Protein AF-X1UI72-F1 (afdb_monomer)

Secondary structure (DSSP, 8-state):
-GGGT--EEEE--BTTTB-TT--PPPHHHHHHHHHHHHTT-EEEEE-SS-HHHHHHHHHHHT--EESS--TTSHHHHHHHHHHHT--GGG-

Foldseek 3Di:
DVVQLAAEEEFEDDPGQDHPVDQDHDPVSLVVLVVCVVVRHQYEYEYLADPVRQVSNCVSSVHHYDYNQPPPDCVSVVVRCVVSVHDPSRD

pLDDT: mean 96.66, std 1.68, range [88.69, 98.44]

Radius of gyration: 12.66 Å; Cα contacts (8 Å, |Δi|>4): 139; chains: 1; bounding box: 31×18×32 Å

Solvent-accessible surface area (backbone atoms only — not comparable to full-atom values): 5246 Å² total; per-residue (Å²): 96,64,93,73,58,35,42,37,42,81,40,56,40,68,75,68,74,40,54,78,91,60,82,75,79,50,71,67,58,45,49,52,52,49,50,43,43,75,74,60,41,45,56,31,40,46,27,67,48,57,57,70,60,48,48,60,46,28,58,75,60,70,38,56,68,40,45,60,29,59,69,90,46,65,66,44,55,55,51,49,37,58,74,65,72,54,59,77,85,22,79

InterPro domains:
  IPR023214 HAD superfamily [G3DSA:3.40.50.1000] (2-91)
  IPR036412 HAD-like superfamily [SSF56784] (6-91)

Organism: NCBI:txid412755

Mean predicted aligned error: 2.24 Å

Nearest PDB structures (foldseek):
  4nav-assembly1_D  TM=7.324E-01  e=7.908E-04  Xanthomonas campestris pv. campestris str. ATCC 33913
  3n07-assembly1_A-1  TM=7.436E-01  e=2.592E-03  Vibrio cholerae
  4hgr-assembly1_D  TM=7.800E-01  e=4.392E-03  Bacteroides thetaiotaomicron VPI-5482
  3r4c-assembly1_A  TM=6.509E-01  e=4.691E-03  Bacteroides thetaiotaomicron
  3sky-assembly1_A  TM=7.303E-01  e=3.176E-02  Archaeoglobus fulgidus DSM 4304

Sequence (91 aa):
LISLGIKGLIIDLDNTIIPHKIFIVSEEISSWFKNLKEMGFNVCVLSNNQAYKVKKISDKLQVPFIYNAIKPLTWSFRKAIKMLGLDKRNV

Structure (mmCIF, N/CA/C/O backbone):
data_AF-X1UI72-F1
#
_entry.id   AF-X1UI72-F1
#
loop_
_atom_site.group_PDB
_atom_site.id
_atom_site.type_symbol
_atom_site.label_atom_id
_atom_site.label_alt_id
_atom_site.label_comp_id
_atom_site.label_asym_id
_atom_site.label_entity_id
_atom_site.label_seq_id
_atom_site.pdbx_PDB_ins_code
_atom_site.Cartn_x
_atom_site.Cartn_y
_atom_site.Cartn_z
_atom_site.occupancy
_atom_site.B_iso_or_equiv
_atom_site.auth_seq_id
_atom_site.auth_comp_id
_atom_site.auth_asym_id
_atom_site.auth_atom_id
_atom_site.pdbx_PDB_model_num
ATOM 1 N N . LEU A 1 1 ? -3.543 10.566 12.472 1.00 88.69 1 LEU A N 1
ATOM 2 C CA . LEU A 1 1 ? -4.373 9.603 11.707 1.00 88.69 1 LEU A CA 1
ATOM 3 C C . LEU A 1 1 ? -4.951 8.524 12.613 1.00 88.69 1 LEU A C 1
ATOM 5 O O . LEU A 1 1 ? -6.165 8.462 12.719 1.00 88.69 1 LEU A O 1
ATOM 9 N N . ILE A 1 2 ? -4.126 7.755 13.332 1.00 90.56 2 ILE A N 1
ATOM 10 C CA . ILE A 1 2 ? -4.623 6.723 14.264 1.00 90.56 2 ILE A CA 1
ATOM 11 C C . ILE A 1 2 ? -5.540 7.312 15.343 1.00 90.56 2 ILE A C 1
ATOM 13 O O . ILE A 1 2 ? -6.638 6.811 15.554 1.00 90.56 2 ILE A O 1
ATOM 17 N N . SER A 1 3 ? -5.147 8.434 15.958 1.00 94.44 3 SER A N 1
ATOM 18 C CA . SER A 1 3 ? -5.987 9.164 16.923 1.00 94.44 3 SER A CA 1
ATOM 19 C C . SER A 1 3 ? -7.301 9.698 16.335 1.00 94.44 3 SER A C 1
ATOM 21 O O . SER A 1 3 ? -8.212 10.025 17.083 1.00 94.44 3 SER A O 1
ATOM 23 N N . LEU A 1 4 ? -7.407 9.768 15.004 1.00 95.56 4 LEU A N 1
ATOM 24 C CA . LEU A 1 4 ? -8.615 10.163 14.275 1.00 95.56 4 LEU A CA 1
ATOM 25 C C . LEU A 1 4 ? -9.458 8.947 13.846 1.00 95.56 4 LEU A C 1
ATOM 27 O O . LEU A 1 4 ? -10.427 9.109 13.115 1.00 95.56 4 LEU A O 1
ATOM 31 N N . GLY A 1 5 ? -9.084 7.728 14.257 1.00 96.12 5 GLY A N 1
ATOM 32 C CA . GLY A 1 5 ? -9.782 6.488 13.905 1.00 96.12 5 GLY A CA 1
ATOM 33 C C . GLY A 1 5 ? -9.383 5.873 12.558 1.00 96.12 5 GLY A C 1
ATOM 34 O O . GLY A 1 5 ? -9.917 4.824 12.196 1.00 96.12 5 GLY A O 1
ATOM 35 N N . ILE A 1 6 ? -8.428 6.470 11.836 1.00 97.88 6 ILE A N 1
ATOM 36 C CA . ILE A 1 6 ? -7.928 5.936 10.562 1.00 97.88 6 ILE A CA 1
ATOM 37 C C . ILE A 1 6 ? -6.972 4.771 10.823 1.00 97.88 6 ILE A C 1
ATOM 39 O O . ILE A 1 6 ? -6.000 4.903 11.568 1.00 97.88 6 ILE A O 1
ATOM 43 N N . LYS A 1 7 ? -7.256 3.636 10.185 1.00 97.62 7 LYS A N 1
ATOM 44 C CA . LYS A 1 7 ? -6.548 2.353 10.324 1.00 97.62 7 LYS A CA 1
ATOM 45 C C . LYS A 1 7 ? -6.063 1.794 8.987 1.00 97.62 7 LYS A C 1
ATOM 47 O O . LYS A 1 7 ? -5.263 0.861 8.977 1.00 97.62 7 LYS A O 1
ATOM 52 N N . GLY A 1 8 ? -6.576 2.310 7.873 1.00 98.00 8 GLY A N 1
ATOM 53 C CA . GLY A 1 8 ? -6.213 1.900 6.524 1.00 98.00 8 GLY A CA 1
ATOM 54 C C . GLY A 1 8 ? -5.563 3.035 5.751 1.00 98.00 8 GLY A C 1
ATOM 55 O O . GLY A 1 8 ? -5.861 4.193 6.008 1.00 98.00 8 GLY A O 1
ATOM 56 N N . LEU A 1 9 ? -4.688 2.695 4.809 1.00 98.38 9 LEU A N 1
ATOM 57 C CA . LEU A 1 9 ? -4.122 3.635 3.844 1.00 98.38 9 LEU A CA 1
ATOM 58 C C . LEU A 1 9 ? -4.220 3.026 2.445 1.00 98.38 9 LEU A C 1
ATOM 60 O O . LEU A 1 9 ? -3.761 1.905 2.216 1.00 98.38 9 LEU A O 1
ATOM 64 N N . ILE A 1 10 ? -4.790 3.772 1.501 1.00 98.25 10 ILE A N 1
ATOM 65 C CA . ILE A 1 10 ? -4.760 3.435 0.075 1.00 98.25 10 ILE A CA 1
ATOM 66 C C . ILE A 1 10 ? -3.793 4.395 -0.601 1.00 98.25 10 ILE A C 1
ATOM 68 O O . ILE A 1 10 ? -4.040 5.597 -0.644 1.00 98.25 10 ILE A O 1
ATOM 72 N N . ILE A 1 11 ? -2.691 3.864 -1.122 1.00 98.06 11 ILE A N 1
ATOM 73 C CA . ILE A 1 11 ? -1.569 4.673 -1.602 1.00 98.06 11 ILE A CA 1
ATOM 74 C C . ILE A 1 11 ? -1.390 4.453 -3.104 1.00 98.06 11 ILE A C 1
ATOM 76 O O . ILE A 1 11 ? -1.401 3.319 -3.588 1.00 98.06 11 ILE A O 1
ATOM 80 N N . ASP A 1 12 ? -1.241 5.544 -3.854 1.00 97.69 12 ASP A N 1
ATOM 81 C CA . ASP A 1 12 ? -0.848 5.474 -5.260 1.00 97.69 12 ASP A CA 1
ATOM 82 C C . ASP A 1 12 ? 0.604 5.001 -5.411 1.00 97.69 12 ASP A C 1
ATOM 84 O O . ASP A 1 12 ? 1.424 5.163 -4.517 1.00 97.69 12 ASP A O 1
ATOM 88 N N . LEU A 1 13 ? 0.937 4.426 -6.560 1.00 97.12 13 LEU A N 1
ATOM 89 C CA . LEU A 1 13 ? 2.273 3.952 -6.872 1.00 97.12 13 LEU A CA 1
ATOM 90 C C . LEU A 1 13 ? 3.101 4.990 -7.631 1.00 97.12 13 LEU A C 1
ATOM 92 O O . LEU A 1 13 ? 4.167 5.405 -7.172 1.00 97.12 13 LEU A O 1
ATOM 96 N N . ASP A 1 14 ? 2.641 5.360 -8.823 1.00 96.31 14 ASP A N 1
ATOM 97 C CA . ASP A 1 14 ? 3.449 6.069 -9.808 1.00 96.31 14 ASP A CA 1
ATOM 98 C C . ASP A 1 14 ? 3.574 7.550 -9.451 1.00 96.31 14 ASP A C 1
ATOM 100 O O . ASP A 1 14 ? 2.580 8.236 -9.238 1.00 96.31 14 ASP A O 1
ATOM 104 N N . ASN A 1 15 ? 4.813 8.035 -9.373 1.00 95.38 15 ASN A N 1
ATOM 105 C CA . ASN A 1 15 ? 5.167 9.384 -8.923 1.00 95.38 15 ASN A CA 1
ATOM 106 C C . ASN A 1 15 ? 4.645 9.730 -7.511 1.00 95.38 15 ASN A C 1
ATOM 108 O O . ASN A 1 15 ? 4.596 10.900 -7.148 1.00 95.38 15 ASN A O 1
ATOM 112 N N . THR A 1 16 ? 4.284 8.713 -6.720 1.00 95.56 16 THR A N 1
ATOM 113 C CA . THR A 1 16 ? 3.922 8.836 -5.298 1.00 95.56 16 THR A CA 1
ATOM 114 C C . THR A 1 16 ? 4.890 8.033 -4.436 1.00 95.56 16 THR A C 1
ATOM 116 O O . THR A 1 16 ? 5.555 8.596 -3.578 1.00 95.56 16 THR A O 1
ATOM 119 N N . ILE A 1 17 ? 5.020 6.727 -4.699 1.00 95.19 17 ILE A N 1
ATOM 120 C CA . ILE A 1 17 ? 6.001 5.863 -4.025 1.00 95.19 17 ILE A CA 1
ATOM 121 C C . ILE A 1 17 ? 7.287 5.801 -4.851 1.00 95.19 17 ILE A C 1
ATOM 123 O O . ILE A 1 17 ? 8.377 5.915 -4.306 1.00 95.19 17 ILE A O 1
ATOM 127 N N . ILE A 1 18 ? 7.173 5.623 -6.173 1.00 95.56 18 ILE A N 1
ATOM 128 C CA . ILE A 1 18 ? 8.331 5.564 -7.073 1.00 95.56 18 ILE A CA 1
ATOM 129 C C . ILE A 1 18 ? 8.052 6.229 -8.426 1.00 95.56 18 ILE A C 1
ATOM 131 O O . ILE A 1 18 ? 6.903 6.254 -8.875 1.00 95.56 18 ILE A O 1
ATOM 135 N N . PRO A 1 19 ? 9.089 6.684 -9.153 1.00 96.25 19 PRO A N 1
ATOM 136 C CA . PRO A 1 19 ? 8.925 7.176 -10.516 1.00 96.25 19 PRO A CA 1
ATOM 137 C C . PRO A 1 19 ? 8.307 6.141 -11.467 1.00 96.25 19 PRO A C 1
ATOM 139 O O . PRO A 1 19 ? 8.570 4.934 -11.388 1.00 96.25 19 PRO A O 1
ATOM 142 N N . HIS A 1 20 ? 7.523 6.615 -12.437 1.00 92.44 20 HIS A N 1
ATOM 143 C CA . HIS A 1 20 ? 6.761 5.745 -13.344 1.00 92.44 20 HIS A CA 1
ATOM 144 C C . HIS A 1 20 ? 7.610 4.722 -14.136 1.00 92.44 20 HIS A C 1
ATOM 146 O O . HIS A 1 20 ? 7.131 3.636 -14.454 1.00 92.44 20 HIS A O 1
ATOM 152 N N . LYS A 1 21 ? 8.879 5.001 -14.447 1.00 92.62 21 LYS A N 1
ATOM 153 C CA . LYS A 1 21 ? 9.737 4.075 -15.220 1.00 92.62 21 LYS A CA 1
ATOM 154 C C . LYS A 1 21 ? 10.629 3.174 -14.355 1.00 92.62 21 LYS A C 1
ATOM 156 O O . LYS A 1 21 ? 11.388 2.374 -14.891 1.00 92.62 21 LYS A O 1
ATOM 161 N N . ILE A 1 22 ? 10.541 3.292 -13.031 1.00 93.75 22 ILE A N 1
ATOM 162 C CA . ILE A 1 22 ? 11.400 2.571 -12.088 1.00 93.75 22 ILE A CA 1
ATOM 163 C C . ILE A 1 22 ? 10.657 1.363 -11.507 1.00 93.75 22 ILE A C 1
ATOM 165 O O . ILE A 1 22 ? 9.450 1.404 -11.288 1.00 93.75 22 ILE A O 1
ATOM 169 N N . PHE A 1 23 ? 11.394 0.274 -11.271 1.00 94.44 23 PHE A N 1
ATOM 170 C CA . PHE A 1 23 ? 10.906 -0.983 -10.673 1.00 94.44 23 PHE A CA 1
ATOM 171 C C . PHE A 1 23 ? 11.670 -1.365 -9.395 1.00 94.44 23 PHE A C 1
ATOM 173 O O . PHE A 1 23 ? 11.496 -2.458 -8.846 1.00 94.44 23 PHE A O 1
ATOM 180 N N . ILE A 1 24 ? 12.577 -0.493 -8.965 1.00 93.94 24 ILE A N 1
ATOM 181 C CA . ILE A 1 24 ? 13.417 -0.672 -7.790 1.00 93.94 24 ILE A CA 1
ATOM 182 C C . ILE A 1 24 ? 12.738 0.058 -6.636 1.00 93.94 24 ILE A C 1
ATOM 184 O O . ILE A 1 24 ? 12.336 1.209 -6.773 1.00 93.94 24 ILE A O 1
ATOM 188 N N . VAL A 1 25 ? 12.601 -0.648 -5.521 1.00 95.62 25 VAL A N 1
ATOM 189 C CA . VAL A 1 25 ? 12.168 -0.089 -4.244 1.00 95.62 25 VAL A CA 1
ATOM 190 C C . VAL A 1 25 ? 13.443 0.182 -3.461 1.00 95.62 25 VAL A C 1
ATOM 192 O O . VAL A 1 25 ? 14.262 -0.729 -3.336 1.00 95.62 25 VAL A O 1
ATOM 195 N N . SER A 1 26 ? 13.643 1.421 -3.015 1.00 96.50 26 SER A N 1
ATOM 196 C CA . SER A 1 26 ? 14.778 1.774 -2.162 1.00 96.50 26 SER A CA 1
ATOM 197 C C . SER A 1 26 ? 14.559 1.267 -0.737 1.00 96.50 26 SER A C 1
ATOM 199 O O . SER A 1 26 ? 13.423 1.057 -0.308 1.00 96.50 26 SER A O 1
ATOM 201 N N . GLU A 1 27 ? 15.644 1.121 0.021 1.00 96.81 27 GLU A N 1
ATOM 202 C CA . GLU A 1 27 ? 15.563 0.748 1.439 1.00 96.81 27 GLU A CA 1
ATOM 203 C C . GLU A 1 27 ? 14.776 1.762 2.275 1.00 96.81 27 GLU A C 1
ATOM 205 O O . GLU A 1 27 ? 14.061 1.383 3.200 1.00 96.81 27 GLU A O 1
ATOM 210 N N . GLU A 1 28 ? 14.840 3.043 1.913 1.00 97.31 28 GLU A N 1
ATOM 211 C CA . GLU A 1 28 ? 14.050 4.098 2.548 1.00 97.31 28 GLU A CA 1
ATOM 212 C C . GLU A 1 28 ? 12.544 3.844 2.394 1.00 97.31 28 GLU A C 1
ATOM 214 O O . GLU A 1 28 ? 11.807 3.865 3.379 1.00 97.31 28 GLU A O 1
ATOM 219 N N . ILE A 1 29 ? 12.087 3.518 1.179 1.00 97.56 29 ILE A N 1
ATOM 220 C CA . ILE A 1 29 ? 10.674 3.218 0.919 1.00 97.56 29 ILE A CA 1
ATOM 221 C C . ILE A 1 29 ? 10.263 1.933 1.645 1.00 97.56 29 ILE A C 1
ATOM 223 O O . ILE A 1 29 ? 9.210 1.900 2.283 1.00 97.56 29 ILE A O 1
ATOM 227 N N . SER A 1 30 ? 11.084 0.881 1.585 1.00 97.25 30 SER A N 1
ATOM 228 C CA . SER A 1 30 ? 10.819 -0.372 2.306 1.00 97.25 30 SER A CA 1
ATOM 229 C C . SER A 1 30 ? 10.673 -0.132 3.811 1.00 97.25 30 SER A C 1
ATOM 231 O O . SER A 1 30 ? 9.722 -0.616 4.430 1.00 97.25 30 SER A O 1
ATOM 233 N N . SER A 1 31 ? 11.573 0.666 4.388 1.00 97.88 31 SER A N 1
ATOM 234 C CA . SER A 1 31 ? 11.558 1.027 5.809 1.00 97.88 31 SER A CA 1
ATOM 235 C C . SER A 1 31 ? 10.336 1.865 6.165 1.00 97.88 31 SER A C 1
ATOM 237 O O . SER A 1 31 ? 9.692 1.615 7.180 1.00 97.88 31 SER A O 1
ATOM 239 N N . TRP A 1 32 ? 9.948 2.806 5.305 1.00 97.88 32 TRP A N 1
ATOM 240 C 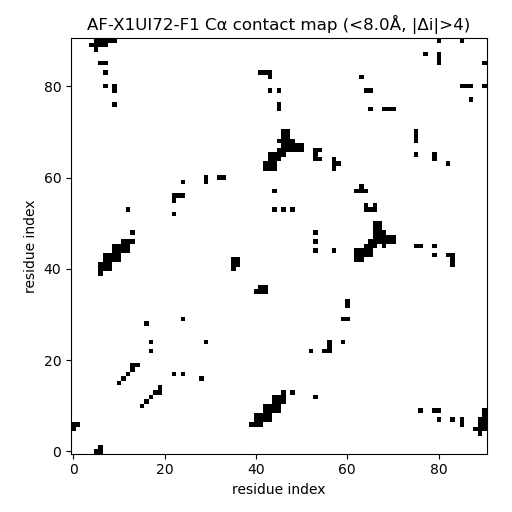CA . TRP A 1 32 ? 8.744 3.603 5.512 1.00 97.88 32 TRP A CA 1
ATOM 241 C C . TRP A 1 32 ? 7.476 2.737 5.545 1.00 97.88 32 TRP A C 1
ATOM 243 O O . TRP A 1 32 ? 6.671 2.856 6.469 1.00 97.88 32 TRP A O 1
ATOM 253 N N . PHE A 1 33 ? 7.327 1.794 4.608 1.00 98.12 33 PHE A N 1
ATOM 254 C CA . PHE A 1 33 ? 6.207 0.844 4.614 1.00 98.12 33 PHE A CA 1
ATOM 255 C C . PHE A 1 33 ? 6.216 -0.077 5.838 1.00 98.12 33 PHE A C 1
ATOM 257 O O . PHE A 1 33 ? 5.149 -0.391 6.373 1.00 98.12 33 PHE A O 1
ATOM 264 N N . LYS A 1 34 ? 7.397 -0.506 6.295 1.00 97.56 34 LYS A N 1
ATOM 265 C CA . LYS A 1 34 ? 7.543 -1.283 7.530 1.00 97.56 34 LYS A CA 1
ATOM 266 C C . LYS A 1 34 ? 7.062 -0.477 8.739 1.00 97.56 34 LYS A C 1
ATOM 268 O O . LYS A 1 34 ? 6.215 -0.968 9.481 1.00 97.56 34 LYS A O 1
ATOM 273 N N . ASN A 1 35 ? 7.497 0.775 8.865 1.00 98.06 35 ASN A N 1
ATOM 274 C CA . ASN A 1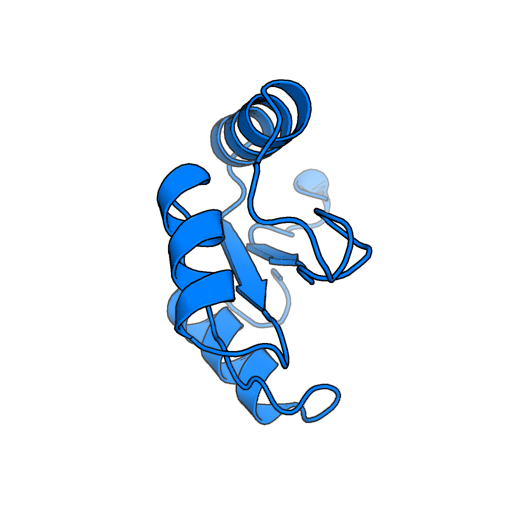 35 ? 7.086 1.659 9.955 1.00 98.06 35 ASN A CA 1
ATOM 275 C C . ASN A 1 35 ? 5.566 1.887 9.960 1.00 98.06 35 ASN A C 1
ATOM 277 O O . ASN A 1 35 ? 4.945 1.837 11.016 1.00 98.06 35 ASN A O 1
ATOM 281 N N . LEU A 1 36 ? 4.931 2.065 8.793 1.00 97.75 36 LEU A N 1
ATOM 282 C CA . LEU A 1 36 ? 3.468 2.180 8.714 1.00 97.75 36 LEU A CA 1
ATOM 283 C C . LEU A 1 36 ? 2.755 0.951 9.296 1.00 97.75 36 LEU A C 1
ATOM 285 O O . LEU A 1 36 ? 1.778 1.095 10.032 1.00 97.75 36 LEU A O 1
ATOM 289 N N . LYS A 1 37 ? 3.249 -0.254 8.992 1.00 96.25 37 LYS A N 1
ATOM 290 C CA . LYS A 1 37 ? 2.695 -1.499 9.540 1.00 96.25 37 LYS A CA 1
ATOM 291 C C . LYS A 1 37 ? 2.930 -1.609 11.042 1.00 96.25 37 LYS A C 1
ATOM 293 O O . LYS A 1 37 ? 2.009 -1.981 11.760 1.00 96.25 37 LYS A O 1
ATOM 298 N N . GLU A 1 38 ? 4.121 -1.252 11.520 1.00 97.06 38 GLU A N 1
ATOM 299 C CA . GLU A 1 38 ? 4.459 -1.251 12.953 1.00 97.06 38 GLU A CA 1
ATOM 300 C C . GLU A 1 38 ? 3.615 -0.249 13.748 1.00 97.06 38 GLU A C 1
ATOM 302 O O . GLU A 1 38 ? 3.223 -0.526 14.879 1.00 97.06 38 GLU A O 1
ATOM 307 N N . MET A 1 39 ? 3.246 0.878 13.135 1.00 96.62 39 MET A N 1
ATOM 308 C CA . MET A 1 39 ? 2.281 1.824 13.700 1.00 96.62 39 MET A CA 1
ATOM 309 C C . MET A 1 39 ? 0.842 1.278 13.716 1.00 96.62 39 MET A C 1
ATOM 311 O O . MET A 1 39 ? -0.017 1.865 14.367 1.00 96.62 39 MET A O 1
ATOM 315 N N . GLY A 1 40 ? 0.553 0.173 13.021 1.00 96.06 40 GLY A N 1
ATOM 316 C CA . GLY A 1 40 ? -0.764 -0.469 12.984 1.00 96.06 40 GLY A CA 1
ATOM 317 C C . GLY A 1 40 ? -1.629 -0.106 11.773 1.00 96.06 40 GLY A C 1
ATOM 318 O O . GLY A 1 40 ? -2.833 -0.375 11.790 1.00 96.06 40 GLY A O 1
ATOM 319 N N . PHE A 1 41 ? -1.062 0.495 10.720 1.00 98.25 41 PHE A N 1
ATOM 320 C CA . PHE A 1 41 ? -1.804 0.740 9.482 1.00 98.25 41 PHE A CA 1
ATOM 321 C C . PHE A 1 41 ? -1.894 -0.510 8.604 1.00 98.25 41 PHE A C 1
ATOM 323 O O . PHE A 1 41 ? -0.903 -1.190 8.340 1.00 98.25 41 PHE A O 1
ATOM 330 N N . ASN A 1 42 ? -3.081 -0.740 8.045 1.00 97.56 42 ASN A N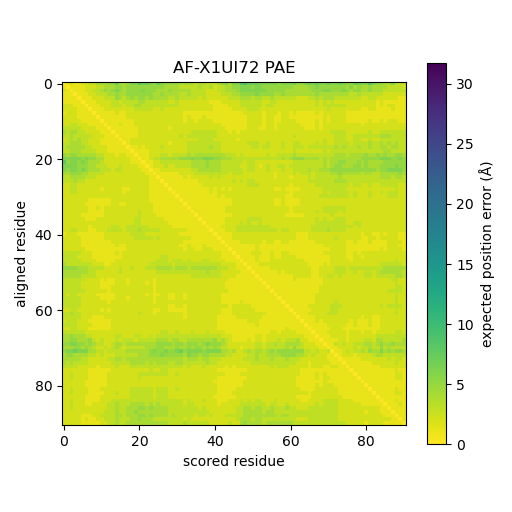 1
ATOM 331 C CA . ASN A 1 42 ? -3.285 -1.671 6.941 1.00 97.56 42 ASN A CA 1
ATOM 332 C C . ASN A 1 42 ? -3.128 -0.913 5.618 1.00 97.56 42 ASN A C 1
ATOM 334 O O . ASN A 1 42 ? -3.916 -0.019 5.312 1.00 97.56 42 ASN A O 1
ATOM 338 N N . VAL A 1 43 ? -2.116 -1.253 4.824 1.00 98.25 43 VAL A N 1
ATOM 339 C CA . VAL A 1 43 ? -1.762 -0.484 3.622 1.00 98.25 43 VAL A CA 1
ATOM 340 C C . VAL A 1 43 ? -2.097 -1.268 2.358 1.00 98.25 43 VAL A C 1
ATOM 342 O O . VAL A 1 43 ? -1.766 -2.445 2.265 1.00 98.25 43 VAL A O 1
ATOM 345 N N . CYS A 1 44 ? -2.723 -0.621 1.374 1.00 98.38 44 CYS A N 1
ATOM 346 C CA . CYS A 1 44 ? -2.991 -1.178 0.047 1.00 98.38 44 CYS A CA 1
ATOM 347 C C . CYS A 1 44 ? -2.466 -0.237 -1.040 1.00 98.38 44 CYS A C 1
ATOM 349 O O . CYS A 1 44 ? -2.692 0.972 -0.987 1.00 98.38 44 CYS A O 1
ATOM 351 N N . VAL A 1 45 ? -1.789 -0.791 -2.046 1.00 98.44 45 VAL A N 1
ATOM 352 C CA . VAL A 1 45 ? -1.316 -0.029 -3.210 1.00 98.44 45 VAL A CA 1
ATOM 353 C C . VAL A 1 45 ? -2.362 -0.058 -4.323 1.00 98.44 45 VAL A C 1
ATOM 355 O O . VAL A 1 45 ? -2.850 -1.117 -4.712 1.00 98.44 45 VAL A O 1
ATOM 358 N N . LEU A 1 46 ? -2.688 1.103 -4.884 1.00 98.00 46 LEU A N 1
ATOM 359 C CA . LEU A 1 46 ? -3.711 1.256 -5.919 1.00 98.00 46 LEU A CA 1
ATOM 360 C C . LEU A 1 46 ? -3.132 2.011 -7.119 1.00 98.00 46 LEU A C 1
ATOM 362 O O . LEU A 1 46 ? -2.881 3.210 -7.020 1.00 98.00 46 LEU A O 1
ATOM 366 N N . SER A 1 47 ? -2.962 1.357 -8.272 1.00 98.06 47 SER A N 1
ATOM 367 C CA . SER A 1 47 ? -2.350 1.977 -9.460 1.00 98.06 47 SER A CA 1
ATOM 368 C C . SER A 1 47 ? -3.089 1.650 -10.763 1.00 98.06 47 SER A C 1
ATOM 370 O O . SER A 1 47 ? -3.614 0.553 -10.945 1.00 98.06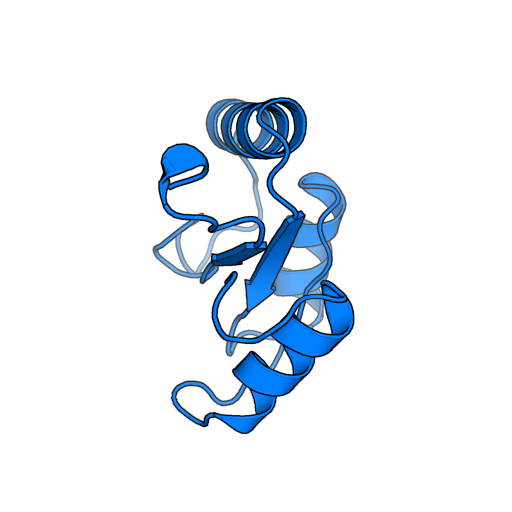 47 SER A O 1
ATOM 372 N N . ASN A 1 48 ? -3.103 2.608 -11.698 1.00 97.31 48 ASN A N 1
ATOM 373 C CA . ASN A 1 48 ? -3.586 2.408 -13.072 1.00 97.31 48 ASN A CA 1
ATOM 374 C C . ASN A 1 48 ? -2.568 1.667 -13.958 1.00 97.31 48 ASN A C 1
ATOM 376 O O . ASN A 1 48 ? -2.837 1.445 -15.134 1.00 97.31 48 ASN A O 1
ATOM 380 N N . ASN A 1 49 ? -1.409 1.297 -13.411 1.00 96.75 49 ASN A N 1
ATOM 381 C CA . ASN A 1 49 ? -0.344 0.622 -14.135 1.00 96.75 49 ASN A CA 1
ATOM 382 C C . ASN A 1 49 ? -0.591 -0.888 -14.269 1.00 96.75 49 ASN A C 1
ATOM 384 O O . ASN A 1 49 ? -1.452 -1.472 -13.603 1.00 96.75 49 ASN A O 1
ATOM 388 N N . GLN A 1 50 ? 0.218 -1.519 -15.117 1.00 95.94 50 GLN A N 1
ATOM 389 C CA . GLN A 1 50 ? 0.118 -2.928 -15.467 1.00 95.94 50 GLN A CA 1
ATOM 390 C C . GLN A 1 50 ? 0.472 -3.850 -14.297 1.00 95.94 50 GLN A C 1
ATOM 392 O O . GLN A 1 50 ? 1.358 -3.558 -13.486 1.00 95.94 50 GLN A O 1
ATOM 397 N N . ALA A 1 51 ? -0.172 -5.020 -14.272 1.00 97.06 51 ALA A N 1
ATOM 398 C CA . ALA A 1 51 ? -0.050 -6.016 -13.208 1.00 97.06 51 ALA A CA 1
ATOM 399 C C . ALA A 1 51 ? 1.402 -6.352 -12.856 1.00 97.06 51 ALA A C 1
ATOM 401 O O . ALA A 1 51 ? 1.746 -6.387 -11.678 1.00 97.06 51 ALA A O 1
ATOM 402 N N . TYR A 1 52 ? 2.262 -6.546 -13.864 1.00 96.88 52 TYR A N 1
ATOM 403 C CA . TYR A 1 52 ? 3.670 -6.889 -13.656 1.00 96.88 52 TYR A CA 1
ATOM 404 C C . TYR A 1 52 ? 4.393 -5.868 -12.770 1.00 96.88 52 TYR A C 1
ATOM 406 O O . TYR A 1 52 ? 5.064 -6.248 -11.810 1.00 96.88 52 TYR A O 1
ATOM 414 N N . LYS A 1 53 ? 4.234 -4.571 -13.066 1.00 96.25 53 LYS A N 1
ATOM 415 C CA . LYS A 1 53 ? 4.893 -3.510 -12.305 1.00 96.25 53 LYS A CA 1
ATOM 416 C C . LYS A 1 53 ? 4.351 -3.459 -10.883 1.00 96.25 53 LYS A C 1
ATOM 418 O O . LYS A 1 53 ? 5.128 -3.555 -9.934 1.00 96.25 53 LYS A O 1
ATOM 423 N N . VAL A 1 54 ? 3.031 -3.322 -10.754 1.00 97.38 54 VAL A N 1
ATOM 424 C CA . VAL A 1 54 ? 2.375 -3.136 -9.455 1.00 97.38 54 VAL A CA 1
ATOM 425 C C . VAL A 1 54 ? 2.674 -4.324 -8.544 1.00 97.38 54 VAL A C 1
ATOM 427 O O . VAL A 1 54 ? 3.162 -4.120 -7.440 1.00 97.38 54 VAL A O 1
ATOM 430 N N . LYS A 1 55 ? 2.525 -5.558 -9.045 1.00 97.56 55 LYS A N 1
ATOM 431 C CA . LYS A 1 55 ? 2.846 -6.779 -8.298 1.00 97.56 55 LYS A CA 1
ATOM 432 C C . LYS A 1 55 ? 4.298 -6.799 -7.831 1.00 97.56 55 LYS A C 1
ATOM 434 O O . LYS A 1 55 ? 4.554 -6.989 -6.652 1.00 97.56 55 LYS A O 1
ATOM 439 N N . LYS A 1 56 ? 5.258 -6.559 -8.732 1.00 97.19 56 LYS A N 1
ATOM 440 C CA . LYS A 1 56 ? 6.691 -6.611 -8.398 1.00 97.19 56 LYS A CA 1
ATOM 441 C C . LYS A 1 56 ? 7.068 -5.659 -7.261 1.00 97.19 56 LYS A C 1
ATOM 443 O O . LYS A 1 56 ? 7.925 -5.995 -6.449 1.00 97.19 56 LYS A O 1
ATOM 448 N N . ILE A 1 57 ? 6.463 -4.475 -7.220 1.00 97.75 57 ILE A N 1
ATOM 449 C CA . ILE A 1 57 ? 6.743 -3.479 -6.180 1.00 97.75 57 ILE A CA 1
ATOM 450 C C . ILE A 1 57 ? 5.975 -3.801 -4.900 1.00 97.75 57 ILE A C 1
ATOM 452 O O . ILE A 1 57 ? 6.572 -3.836 -3.828 1.00 97.75 57 ILE A O 1
ATOM 456 N N . SER A 1 58 ? 4.679 -4.086 -5.002 1.00 97.56 58 SER A N 1
ATOM 457 C CA . SER A 1 58 ? 3.833 -4.384 -3.847 1.00 97.56 58 SER A CA 1
ATOM 458 C C . SER A 1 58 ? 4.240 -5.666 -3.121 1.00 97.56 58 SER A C 1
ATOM 460 O O . SER A 1 58 ? 4.175 -5.693 -1.895 1.00 97.56 58 SER A O 1
ATOM 462 N N . ASP A 1 59 ? 4.748 -6.677 -3.833 1.00 96.94 59 ASP A N 1
ATOM 463 C CA . ASP A 1 59 ? 5.312 -7.891 -3.231 1.00 96.94 59 ASP A CA 1
ATOM 464 C C . ASP A 1 59 ? 6.557 -7.566 -2.388 1.00 96.94 59 ASP A C 1
ATOM 466 O O . ASP A 1 59 ? 6.680 -8.051 -1.265 1.00 96.94 59 ASP A O 1
ATOM 470 N N . LYS A 1 60 ? 7.455 -6.693 -2.878 1.00 96.56 60 LYS A N 1
ATOM 471 C CA . LYS A 1 60 ? 8.634 -6.237 -2.112 1.00 96.56 60 LYS A CA 1
ATOM 472 C C . LYS A 1 60 ? 8.239 -5.473 -0.852 1.00 96.56 60 LYS A C 1
ATOM 474 O O . LYS A 1 60 ? 8.849 -5.654 0.195 1.00 96.56 60 LYS A O 1
ATOM 479 N N . LEU A 1 61 ? 7.202 -4.646 -0.956 1.00 97.44 61 LEU A N 1
ATOM 480 C CA . LEU A 1 61 ? 6.629 -3.906 0.170 1.00 97.44 61 LEU A CA 1
ATOM 481 C C . LEU A 1 61 ? 5.747 -4.789 1.072 1.00 97.44 61 LEU A C 1
ATOM 483 O O . LEU A 1 61 ? 5.338 -4.360 2.154 1.00 97.44 61 LEU A O 1
ATOM 487 N N . GLN A 1 62 ? 5.462 -6.025 0.648 1.00 96.62 62 GLN A N 1
ATOM 488 C CA . GLN A 1 62 ? 4.589 -6.997 1.308 1.00 96.62 62 GLN A CA 1
ATOM 489 C C . GLN A 1 62 ? 3.201 -6.418 1.631 1.00 96.62 62 GLN A C 1
ATOM 491 O O . GLN A 1 62 ? 2.717 -6.527 2.761 1.00 96.62 62 GLN A O 1
ATOM 496 N N . VAL A 1 63 ? 2.585 -5.731 0.669 1.00 97.50 63 VAL A N 1
ATOM 497 C CA . VAL A 1 63 ? 1.260 -5.107 0.820 1.00 97.50 63 VAL A CA 1
ATOM 498 C C . VAL A 1 63 ? 0.291 -5.594 -0.257 1.00 97.50 63 VAL A C 1
ATOM 500 O O . VAL A 1 63 ? 0.713 -5.839 -1.391 1.00 97.50 63 VAL A O 1
ATOM 503 N N . PRO A 1 64 ? -1.014 -5.711 0.050 1.00 98.00 64 PRO A N 1
ATOM 504 C CA . PRO A 1 64 ? -2.031 -5.939 -0.967 1.00 98.00 64 PRO A CA 1
ATOM 505 C C . PRO A 1 64 ? -2.016 -4.832 -2.024 1.00 98.00 64 PRO A C 1
ATOM 507 O O . PRO A 1 64 ? -1.632 -3.689 -1.758 1.00 98.00 64 PRO A O 1
ATOM 510 N N . PHE A 1 65 ? -2.467 -5.169 -3.232 1.00 98.31 65 PHE A N 1
ATOM 511 C CA . PHE A 1 65 ? -2.489 -4.217 -4.331 1.00 98.31 65 PHE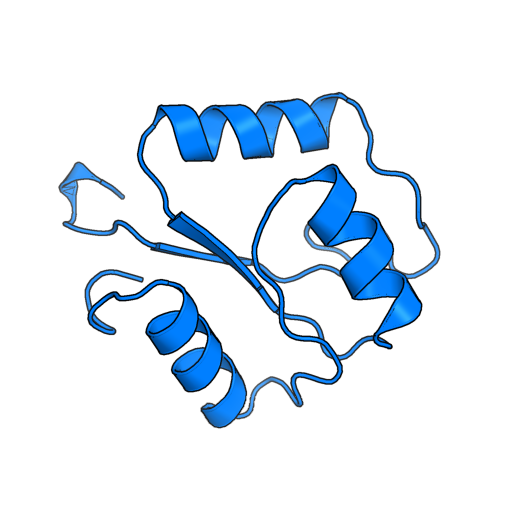 A CA 1
ATOM 512 C C . PHE A 1 65 ? -3.624 -4.435 -5.324 1.00 98.31 65 PHE A C 1
ATOM 514 O O . PHE A 1 65 ? -4.184 -5.525 -5.457 1.00 98.31 65 PHE A O 1
ATOM 521 N N . ILE A 1 66 ? -3.915 -3.377 -6.077 1.00 98.19 66 ILE A N 1
ATOM 522 C CA . ILE A 1 66 ? -4.800 -3.378 -7.236 1.00 98.19 66 ILE A CA 1
ATOM 523 C C . ILE A 1 66 ? -4.067 -2.680 -8.386 1.00 98.19 66 ILE A C 1
ATOM 525 O O . ILE A 1 66 ? -3.658 -1.524 -8.275 1.00 98.19 66 ILE A O 1
ATOM 529 N N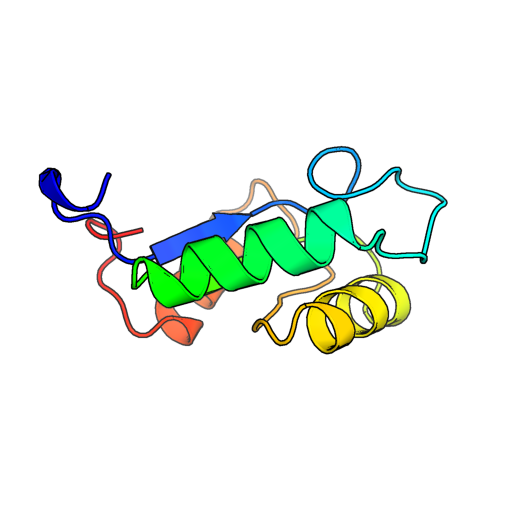 . TYR A 1 67 ? -3.919 -3.400 -9.494 1.00 97.69 67 TYR A N 1
ATOM 530 C CA . TYR A 1 67 ? -3.412 -2.899 -10.773 1.00 97.69 67 TYR A CA 1
ATOM 531 C C . TYR A 1 67 ? -4.575 -2.552 -11.710 1.00 97.69 67 TYR A C 1
ATOM 533 O O . TYR A 1 67 ? -5.713 -2.940 -11.431 1.00 97.69 67 TYR A O 1
ATOM 541 N N . ASN A 1 68 ? -4.300 -1.854 -12.820 1.00 96.56 68 ASN A N 1
ATOM 542 C CA . ASN A 1 68 ? -5.321 -1.375 -13.766 1.00 96.56 68 ASN A CA 1
ATOM 543 C C . ASN A 1 68 ? -6.539 -0.775 -13.037 1.00 96.56 68 ASN A C 1
ATOM 545 O O . ASN A 1 68 ? -7.693 -1.049 -13.362 1.00 96.56 68 ASN A O 1
ATOM 549 N N . ALA A 1 69 ? -6.270 0.017 -11.998 1.00 95.94 69 ALA A N 1
ATOM 550 C CA . ALA A 1 69 ? -7.266 0.449 -11.029 1.00 95.94 69 ALA A CA 1
ATOM 551 C C . ALA A 1 69 ? -8.299 1.441 -11.581 1.00 95.94 69 ALA A C 1
ATOM 553 O O . ALA A 1 69 ? -9.214 1.800 -10.846 1.00 95.94 69 ALA A O 1
ATOM 554 N N . ILE A 1 70 ? -8.169 1.907 -12.828 1.00 94.75 70 ILE A N 1
ATOM 555 C CA . ILE A 1 70 ? -9.081 2.865 -13.479 1.00 94.75 70 ILE A CA 1
ATOM 556 C C . ILE A 1 70 ? -9.450 4.069 -12.591 1.00 94.75 70 ILE A C 1
ATOM 558 O O . ILE A 1 70 ? -10.545 4.624 -12.674 1.00 94.75 70 ILE A O 1
ATOM 562 N N . LYS A 1 71 ? -8.528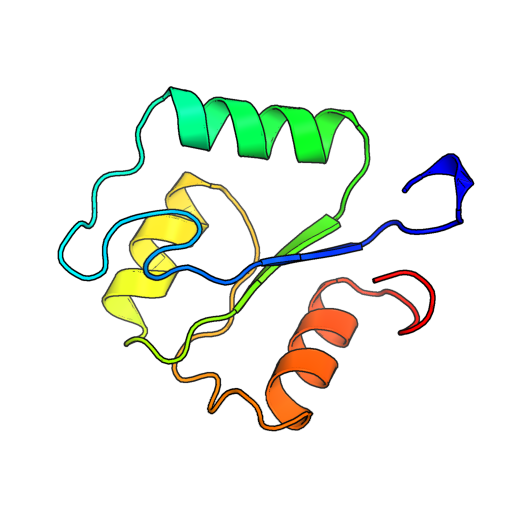 4.491 -11.720 1.00 94.31 71 LYS A N 1
ATOM 563 C CA . LYS A 1 71 ? -8.649 5.721 -10.938 1.00 94.31 71 LYS A CA 1
ATOM 564 C C . LYS A 1 71 ? -8.859 6.898 -11.899 1.00 94.31 71 LYS A C 1
ATOM 566 O O . LYS A 1 71 ? -8.207 6.915 -12.946 1.00 94.31 71 LYS A O 1
ATOM 571 N N . PRO A 1 72 ? -9.713 7.873 -11.549 1.00 94.81 72 PRO A N 1
ATOM 572 C CA . PRO A 1 72 ? -10.260 8.126 -10.210 1.00 94.81 72 PRO A CA 1
ATOM 573 C C . PRO A 1 72 ? -11.589 7.410 -9.894 1.00 94.81 72 PRO A C 1
ATOM 575 O O . PRO A 1 72 ? -12.251 7.763 -8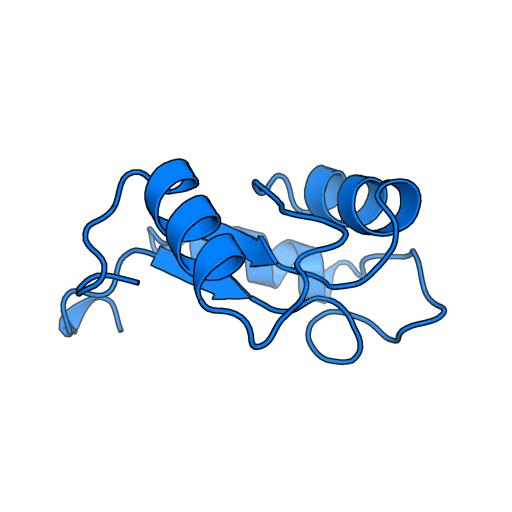.919 1.00 94.81 72 PRO A O 1
ATOM 578 N N . LEU A 1 73 ? -12.010 6.412 -10.681 1.00 95.81 73 LEU A N 1
ATOM 579 C CA . LEU A 1 73 ? -13.294 5.745 -10.453 1.00 95.81 73 LEU A CA 1
ATOM 580 C C . LEU A 1 73 ? -13.352 5.051 -9.083 1.00 95.81 73 LEU A C 1
ATOM 582 O O . LEU A 1 73 ? -12.442 4.332 -8.674 1.00 95.81 73 LEU A O 1
ATOM 586 N N . THR A 1 74 ? -14.479 5.222 -8.388 1.00 95.62 74 THR A N 1
ATOM 587 C CA . THR A 1 74 ? -14.663 4.771 -6.994 1.00 95.62 74 THR A CA 1
ATOM 588 C C . THR A 1 74 ? -14.608 3.255 -6.811 1.00 95.62 74 THR A C 1
ATOM 590 O O . THR A 1 74 ? -14.371 2.775 -5.702 1.00 95.62 74 THR A O 1
ATOM 593 N N . TRP A 1 75 ? -14.827 2.486 -7.880 1.00 96.12 75 TRP A N 1
ATOM 594 C CA . TRP A 1 75 ? -14.877 1.027 -7.834 1.00 96.12 75 TRP A CA 1
ATOM 595 C C . TRP A 1 75 ? -13.595 0.412 -7.256 1.00 96.12 75 TRP A C 1
ATOM 597 O O . TRP A 1 75 ? -13.664 -0.437 -6.364 1.00 96.12 75 TRP A O 1
ATOM 607 N N . SER A 1 76 ? -12.427 0.865 -7.711 1.00 96.88 76 SER A N 1
ATOM 608 C CA . SER A 1 76 ? -11.147 0.298 -7.282 1.00 96.88 76 SER A CA 1
ATOM 609 C C . SER A 1 76 ? -10.788 0.689 -5.850 1.00 96.88 76 SER A C 1
ATOM 611 O O . SER A 1 76 ? -10.293 -0.151 -5.101 1.00 96.88 76 SER A O 1
ATOM 613 N N . PHE A 1 77 ? -11.153 1.898 -5.416 1.00 98.00 77 PHE A N 1
ATOM 614 C CA . PHE A 1 77 ? -11.054 2.303 -4.012 1.00 98.00 77 PHE A CA 1
ATOM 615 C C . PHE A 1 77 ? -11.937 1.436 -3.107 1.00 98.00 77 PHE A C 1
ATOM 617 O O . PHE A 1 77 ? -11.458 0.915 -2.105 1.00 98.00 77 PHE A O 1
ATOM 624 N N . ARG A 1 78 ? -13.202 1.188 -3.477 1.00 97.62 78 ARG A N 1
ATOM 625 C CA . ARG A 1 78 ? -14.090 0.284 -2.715 1.00 97.62 78 ARG A CA 1
ATOM 626 C C . ARG A 1 78 ? -13.528 -1.134 -2.631 1.00 97.62 78 ARG A C 1
ATOM 628 O O . ARG A 1 78 ? -13.616 -1.770 -1.582 1.00 97.62 78 ARG A O 1
ATOM 635 N N . LYS A 1 79 ? -12.928 -1.623 -3.720 1.00 97.75 79 LYS A N 1
ATOM 636 C CA . LYS A 1 79 ? -12.243 -2.918 -3.737 1.00 97.75 79 LYS A CA 1
ATOM 637 C C . LYS A 1 79 ? -11.046 -2.928 -2.780 1.00 97.75 79 LYS A C 1
ATOM 639 O O . LYS A 1 79 ? -10.918 -3.884 -2.022 1.00 97.75 79 LYS A O 1
ATOM 644 N N . ALA A 1 80 ? -10.231 -1.872 -2.754 1.00 98.12 80 ALA A N 1
ATOM 645 C CA . ALA A 1 80 ? -9.114 -1.752 -1.817 1.00 98.12 80 ALA A CA 1
ATOM 646 C C . ALA A 1 80 ? -9.594 -1.725 -0.356 1.00 98.12 80 ALA A C 1
ATOM 648 O O . ALA A 1 80 ? -9.074 -2.482 0.456 1.00 98.12 80 ALA A O 1
ATOM 649 N N . ILE A 1 81 ? -10.638 -0.950 -0.036 1.00 98.19 81 ILE A N 1
ATOM 650 C CA . ILE A 1 81 ? -11.252 -0.913 1.306 1.00 98.19 81 ILE A CA 1
ATOM 651 C C . ILE A 1 81 ? -11.709 -2.318 1.734 1.00 98.19 81 ILE A C 1
ATOM 653 O O . ILE A 1 81 ? -11.423 -2.752 2.849 1.00 98.19 81 ILE A O 1
ATOM 657 N N . LYS A 1 82 ? -12.356 -3.068 0.828 1.00 97.94 82 LYS A N 1
ATOM 658 C CA . LYS A 1 82 ? -12.769 -4.456 1.088 1.00 97.94 82 LYS A CA 1
ATOM 659 C C . LYS A 1 82 ? -11.573 -5.386 1.317 1.00 97.94 82 LYS A C 1
ATOM 661 O O . LYS A 1 82 ? -11.646 -6.233 2.198 1.00 97.94 82 LYS A O 1
ATOM 666 N N . MET A 1 83 ? -10.488 -5.235 0.553 1.00 97.50 83 MET A N 1
ATOM 667 C CA . MET A 1 83 ? -9.254 -6.014 0.745 1.00 97.50 83 MET A CA 1
ATOM 668 C C . MET A 1 83 ? -8.580 -5.716 2.086 1.00 97.50 83 MET A C 1
ATOM 670 O O . MET A 1 83 ? -8.005 -6.618 2.683 1.00 97.50 83 MET A O 1
ATOM 674 N N . LEU A 1 84 ? -8.670 -4.471 2.560 1.00 97.56 84 LEU A N 1
ATOM 675 C CA . LEU A 1 84 ? -8.186 -4.077 3.882 1.00 97.56 84 LEU A CA 1
ATOM 676 C C . LEU A 1 84 ? -9.102 -4.562 5.020 1.00 97.56 84 LEU A C 1
ATOM 678 O O . LEU A 1 84 ? -8.684 -4.542 6.171 1.00 97.56 84 LEU A O 1
ATOM 682 N N . GLY A 1 85 ? -10.338 -4.983 4.724 1.00 97.56 85 GLY A N 1
ATOM 683 C CA . GLY A 1 85 ? -11.301 -5.425 5.736 1.00 97.56 85 GLY A CA 1
ATOM 684 C C . GLY A 1 85 ? -11.793 -4.297 6.651 1.00 97.56 85 GLY A C 1
ATOM 685 O O . GLY A 1 85 ? -12.114 -4.546 7.810 1.00 97.56 85 GLY A O 1
ATOM 686 N N . LEU A 1 86 ? -11.829 -3.054 6.156 1.00 97.38 86 LEU A N 1
ATOM 687 C CA . LEU A 1 86 ? -12.154 -1.860 6.947 1.00 97.38 86 LEU A CA 1
ATOM 688 C C . LEU A 1 86 ? -13.451 -1.181 6.477 1.00 97.38 86 LEU A C 1
ATOM 690 O O . LEU A 1 86 ? -13.899 -1.354 5.346 1.00 97.38 86 LEU A O 1
ATOM 694 N N . ASP A 1 87 ? -14.049 -0.368 7.353 1.00 96.81 87 ASP A N 1
ATOM 695 C CA . ASP A 1 87 ? -15.103 0.585 6.981 1.00 96.81 87 ASP A CA 1
ATOM 696 C C . ASP A 1 87 ? -14.482 1.766 6.220 1.00 96.81 87 ASP A C 1
ATOM 698 O O . ASP A 1 87 ? -13.380 2.207 6.545 1.00 96.81 87 ASP A O 1
ATOM 702 N N . LYS A 1 88 ? -15.209 2.321 5.243 1.00 96.38 88 LYS A N 1
ATOM 703 C CA . LYS A 1 88 ? -14.769 3.481 4.449 1.00 96.38 88 LYS A CA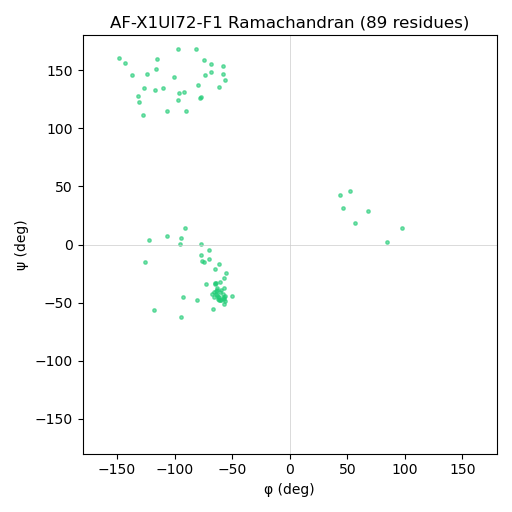 1
ATOM 704 C C . LYS A 1 88 ? -14.382 4.705 5.290 1.00 96.38 88 LYS A C 1
ATOM 706 O O . LYS A 1 88 ? -13.649 5.546 4.800 1.00 96.38 88 LYS A O 1
ATOM 711 N N . ARG A 1 89 ? -14.907 4.834 6.512 1.00 96.81 89 ARG A N 1
ATOM 712 C CA . ARG A 1 89 ? -14.596 5.932 7.444 1.00 96.81 89 ARG A CA 1
ATOM 713 C C . ARG A 1 89 ? -13.228 5.775 8.112 1.00 96.81 89 ARG A C 1
ATOM 715 O O . ARG A 1 89 ? -12.749 6.730 8.708 1.00 96.81 89 ARG A O 1
ATOM 722 N N . ASN A 1 90 ? -12.626 4.588 8.025 1.00 97.12 90 ASN A N 1
ATOM 723 C CA . ASN A 1 90 ? -11.371 4.239 8.690 1.00 97.12 90 ASN A CA 1
ATOM 724 C C . ASN A 1 90 ? -10.186 4.168 7.709 1.00 97.12 90 ASN A C 1
ATOM 726 O O . ASN A 1 90 ? -9.123 3.683 8.105 1.00 97.12 90 ASN A O 1
ATOM 730 N N . VAL A 1 91 ? -10.368 4.561 6.445 1.00 94.50 91 VAL A N 1
ATOM 731 C CA . VAL A 1 91 ? -9.380 4.456 5.355 1.00 94.50 91 VAL A CA 1
ATOM 732 C C . VAL A 1 91 ? -9.142 5.822 4.734 1.00 94.50 91 VAL A C 1
ATOM 734 O O . VAL A 1 91 ? -10.138 6.562 4.591 1.00 94.50 91 VAL A O 1
#